Protein AF-A0A842KYE0-F1 (afdb_monomer_lite)

Structure (mmCIF, N/CA/C/O backbone):
data_AF-A0A842KYE0-F1
#
_entry.id   AF-A0A842KYE0-F1
#
loop_
_atom_site.group_PDB
_atom_site.id
_atom_site.type_symbol
_atom_site.label_atom_id
_atom_site.label_alt_id
_atom_site.label_comp_id
_atom_site.label_asym_id
_atom_site.label_entity_id
_atom_site.label_seq_id
_atom_site.pdbx_PDB_ins_code
_atom_site.Cartn_x
_atom_site.Cartn_y
_atom_site.Cartn_z
_atom_site.occupancy
_atom_site.B_iso_or_equiv
_atom_site.auth_seq_id
_atom_site.auth_comp_id
_atom_site.auth_asym_id
_atom_site.auth_atom_id
_atom_site.pdbx_PDB_model_num
ATOM 1 N N . MET A 1 1 ? -21.787 3.112 8.484 1.00 47.22 1 MET A N 1
ATOM 2 C CA . MET A 1 1 ? -20.832 2.972 7.364 1.00 47.22 1 MET A CA 1
ATOM 3 C C . MET A 1 1 ? -20.771 1.508 7.003 1.00 47.22 1 MET A C 1
ATOM 5 O O . MET A 1 1 ? -20.429 0.703 7.863 1.00 47.22 1 MET A O 1
ATOM 9 N N . ASN A 1 2 ? -21.225 1.165 5.800 1.00 48.94 2 ASN A N 1
ATOM 10 C CA . ASN A 1 2 ? -21.241 -0.215 5.330 1.00 48.94 2 ASN A CA 1
ATOM 11 C C . ASN A 1 2 ? -19.826 -0.591 4.880 1.00 48.94 2 ASN A C 1
ATOM 13 O O . ASN A 1 2 ? -19.111 0.214 4.293 1.00 48.94 2 ASN A O 1
ATOM 17 N N . SER A 1 3 ? -19.429 -1.836 5.117 1.00 55.12 3 SER A N 1
ATOM 18 C CA . SER A 1 3 ? -18.125 -2.425 4.770 1.00 55.12 3 SER A CA 1
ATOM 19 C C . SER A 1 3 ? -17.738 -2.351 3.279 1.00 55.12 3 SER A C 1
ATOM 21 O O . SER A 1 3 ? -16.641 -2.762 2.916 1.00 55.12 3 SER A O 1
ATOM 23 N N . ILE A 1 4 ? -18.609 -1.823 2.418 1.00 62.88 4 ILE A N 1
ATOM 24 C CA . ILE A 1 4 ? -18.427 -1.670 0.970 1.00 62.88 4 ILE A CA 1
ATOM 25 C C . ILE A 1 4 ? -17.641 -0.390 0.627 1.00 62.88 4 ILE A C 1
ATOM 27 O O . ILE A 1 4 ? -16.941 -0.359 -0.387 1.00 62.88 4 ILE A O 1
ATOM 31 N N . ASP A 1 5 ? -17.692 0.637 1.483 1.00 73.31 5 ASP A N 1
ATOM 32 C CA . ASP A 1 5 ? -17.193 1.979 1.148 1.00 73.31 5 ASP A CA 1
ATOM 33 C C . ASP A 1 5 ? -15.671 2.001 0.925 1.00 73.31 5 ASP A C 1
ATOM 35 O O . ASP A 1 5 ? -15.195 2.570 -0.053 1.00 73.31 5 ASP A O 1
ATOM 39 N N . TYR A 1 6 ? -14.897 1.310 1.769 1.00 78.50 6 TYR A N 1
ATOM 40 C CA . TYR A 1 6 ? -13.437 1.249 1.623 1.00 78.50 6 TYR A CA 1
ATOM 41 C C . TYR A 1 6 ? -12.987 0.278 0.523 1.00 78.50 6 TYR A C 1
ATOM 43 O O . TYR A 1 6 ? -11.887 0.399 -0.007 1.00 78.50 6 TYR A O 1
ATOM 51 N N . ILE A 1 7 ? -13.824 -0.703 0.165 1.00 83.44 7 ILE A N 1
ATOM 52 C CA . ILE A 1 7 ? -13.494 -1.669 -0.887 1.00 83.44 7 ILE A CA 1
ATOM 53 C C . ILE A 1 7 ? -13.488 -0.973 -2.236 1.00 83.44 7 ILE A C 1
ATOM 55 O O . ILE A 1 7 ? -12.614 -1.262 -3.038 1.00 83.44 7 ILE A O 1
ATOM 59 N N . ASN A 1 8 ? -14.428 -0.064 -2.490 1.00 85.94 8 ASN A N 1
ATOM 60 C CA . ASN A 1 8 ? -14.531 0.644 -3.767 1.00 85.94 8 ASN A CA 1
ATOM 61 C C . ASN A 1 8 ? -13.793 1.985 -3.783 1.00 85.94 8 ASN A C 1
ATOM 63 O O . ASN A 1 8 ? -13.755 2.641 -4.821 1.00 85.94 8 ASN A O 1
ATOM 67 N N . ASP 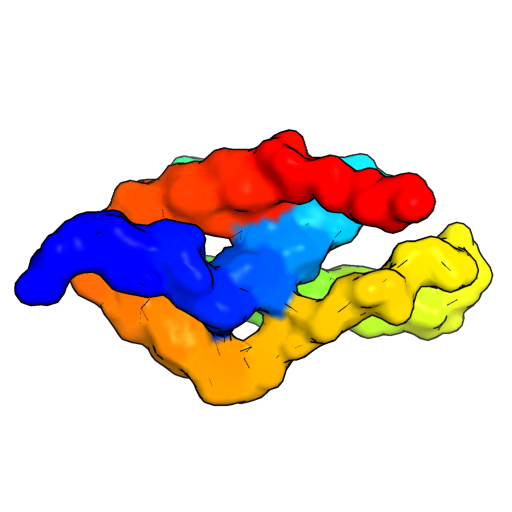A 1 9 ? -13.168 2.360 -2.670 1.00 92.25 9 ASP A N 1
ATOM 68 C CA . ASP A 1 9 ? -12.493 3.637 -2.535 1.00 92.25 9 ASP A CA 1
ATOM 69 C C . ASP A 1 9 ? -11.298 3.786 -3.490 1.00 92.25 9 ASP A C 1
ATOM 71 O O . ASP A 1 9 ? -10.542 2.839 -3.761 1.00 92.25 9 ASP A O 1
ATOM 75 N N . GLU A 1 10 ? -11.135 5.010 -3.991 1.00 92.19 10 GLU A N 1
ATOM 76 C CA . GLU A 1 10 ? -10.084 5.387 -4.929 1.00 92.19 10 GLU A CA 1
ATOM 77 C C . GLU A 1 10 ? -8.694 5.321 -4.291 1.00 92.19 10 GLU A C 1
ATOM 79 O O . GLU A 1 10 ? -7.759 4.809 -4.908 1.00 92.19 10 GLU A O 1
ATOM 84 N N . SER A 1 11 ? -8.554 5.754 -3.038 1.00 94.00 11 SER A N 1
ATOM 85 C CA . SER A 1 11 ? -7.284 5.695 -2.317 1.00 94.00 11 SER A CA 1
ATOM 86 C C . SER A 1 11 ? -6.878 4.244 -2.077 1.00 94.00 11 SER A C 1
ATOM 88 O O . SER A 1 11 ? -5.734 3.863 -2.324 1.00 94.00 11 SER A O 1
ATOM 90 N N . THR A 1 12 ? -7.833 3.383 -1.711 1.00 94.38 12 THR A N 1
ATOM 91 C CA . THR A 1 12 ? -7.603 1.932 -1.622 1.00 94.38 12 THR A CA 1
ATOM 92 C C . THR A 1 12 ? -7.204 1.335 -2.972 1.00 94.38 12 THR A C 1
ATOM 94 O O . THR A 1 12 ? -6.335 0.465 -3.014 1.00 94.38 12 THR A O 1
ATOM 97 N N . ARG A 1 13 ? -7.793 1.798 -4.083 1.00 93.12 13 ARG A N 1
ATOM 98 C CA . ARG A 1 13 ? -7.429 1.350 -5.438 1.00 93.12 13 ARG A CA 1
ATOM 99 C C . ARG A 1 13 ? -5.990 1.733 -5.781 1.00 93.12 13 ARG A C 1
ATOM 101 O O . ARG A 1 13 ? -5.221 0.875 -6.197 1.00 93.12 13 ARG A O 1
ATOM 108 N N . ARG A 1 14 ? -5.603 2.989 -5.558 1.00 94.06 14 ARG A N 1
ATOM 109 C CA . ARG A 1 14 ? -4.246 3.485 -5.842 1.00 94.06 14 ARG A CA 1
ATOM 110 C C . ARG A 1 14 ? -3.185 2.786 -5.001 1.00 94.06 14 ARG A C 1
ATOM 112 O O . ARG A 1 14 ? -2.155 2.380 -5.537 1.00 94.06 14 ARG A O 1
ATOM 119 N N . LEU A 1 15 ? -3.454 2.570 -3.710 1.00 95.00 15 LEU A N 1
ATOM 120 C CA . LEU A 1 15 ? -2.570 1.768 -2.861 1.00 95.00 15 LEU A CA 1
ATOM 121 C C . LEU A 1 15 ? -2.467 0.325 -3.365 1.00 95.00 15 LEU A C 1
ATOM 123 O O . LEU A 1 15 ? -1.366 -0.211 -3.434 1.00 95.00 15 LEU A O 1
ATOM 127 N N . ALA A 1 16 ? -3.583 -0.305 -3.735 1.00 94.69 16 ALA A N 1
ATOM 128 C CA . ALA A 1 16 ? -3.563 -1.666 -4.263 1.00 94.69 16 ALA A CA 1
ATOM 129 C C . ALA A 1 16 ? -2.762 -1.770 -5.571 1.00 94.69 16 ALA A C 1
ATOM 131 O O . ALA A 1 16 ? -2.034 -2.742 -5.741 1.00 94.69 16 ALA A O 1
ATOM 132 N N . ASN A 1 17 ? -2.829 -0.767 -6.449 1.00 92.69 17 ASN A N 1
ATOM 133 C CA . ASN A 1 17 ? -2.042 -0.729 -7.685 1.00 92.69 17 ASN A CA 1
ATOM 134 C C . ASN A 1 17 ? -0.536 -0.607 -7.400 1.00 92.69 17 ASN A C 1
ATOM 136 O O . ASN A 1 17 ? 0.258 -1.356 -7.966 1.00 92.69 17 ASN A O 1
ATOM 140 N N . LEU A 1 18 ? -0.143 0.276 -6.472 1.00 93.69 18 LEU A N 1
ATOM 141 C CA . LEU A 1 18 ? 1.244 0.366 -6.003 1.00 93.69 18 LEU A CA 1
ATOM 142 C C . LEU A 1 18 ? 1.724 -0.984 -5.456 1.00 93.69 18 LEU A C 1
ATOM 144 O O . LEU A 1 18 ? 2.792 -1.468 -5.826 1.00 93.69 18 LEU A O 1
ATOM 148 N N . LEU A 1 19 ? 0.929 -1.602 -4.581 1.00 94.62 19 LEU A N 1
ATOM 149 C CA . LEU A 1 19 ? 1.260 -2.897 -3.996 1.00 94.62 19 LEU A CA 1
ATOM 150 C C . LEU A 1 19 ? 1.318 -3.997 -5.053 1.00 94.62 19 LEU A C 1
ATOM 152 O O . LEU A 1 19 ? 2.187 -4.858 -4.958 1.00 94.62 19 LEU A O 1
ATOM 156 N N . HIS A 1 20 ? 0.443 -3.961 -6.060 1.00 92.75 20 HIS A N 1
ATOM 157 C CA . HIS A 1 20 ? 0.483 -4.911 -7.160 1.00 92.75 20 HIS A CA 1
ATOM 158 C C . HIS A 1 20 ? 1.823 -4.839 -7.883 1.00 92.75 20 HIS A C 1
ATOM 160 O O . HIS A 1 20 ? 2.522 -5.845 -7.986 1.00 92.75 20 HIS A O 1
ATOM 166 N N . PHE A 1 21 ? 2.200 -3.635 -8.315 1.00 90.81 21 PHE A N 1
ATOM 167 C CA . PHE A 1 21 ? 3.454 -3.414 -9.017 1.00 90.81 21 PHE A CA 1
ATOM 168 C C . PHE A 1 21 ? 4.649 -3.897 -8.186 1.00 90.81 21 PHE A C 1
ATOM 170 O O . PHE A 1 21 ? 5.476 -4.665 -8.663 1.00 90.81 21 PHE A O 1
ATOM 177 N N . ILE A 1 22 ? 4.720 -3.514 -6.911 1.00 92.19 22 ILE A N 1
ATOM 178 C CA . ILE A 1 22 ? 5.847 -3.887 -6.052 1.00 92.19 22 ILE A CA 1
ATOM 179 C C . ILE A 1 22 ? 5.907 -5.400 -5.799 1.00 92.19 22 ILE A C 1
ATOM 181 O O . ILE A 1 22 ? 6.97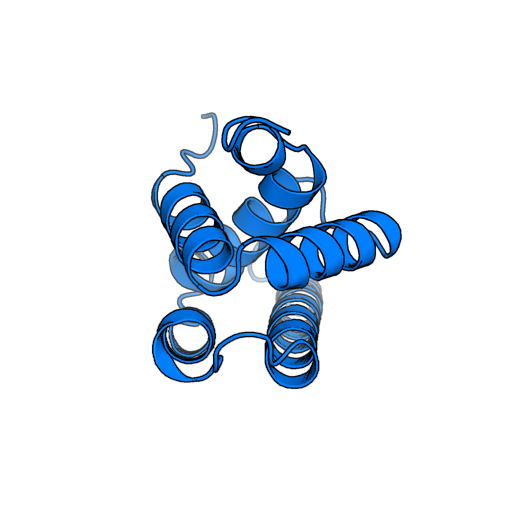3 -6.006 -5.899 1.00 92.19 22 ILE A O 1
ATOM 185 N N . ILE A 1 23 ? 4.775 -6.027 -5.478 1.00 93.00 23 ILE A N 1
ATOM 186 C CA . ILE A 1 23 ? 4.734 -7.434 -5.064 1.00 93.00 23 ILE A CA 1
ATOM 187 C C . ILE A 1 23 ? 4.839 -8.377 -6.264 1.00 93.00 23 ILE A C 1
ATOM 189 O O . ILE A 1 23 ? 5.553 -9.377 -6.178 1.00 93.00 23 ILE A O 1
ATOM 193 N N . TYR A 1 24 ? 4.122 -8.092 -7.352 1.00 89.94 24 TYR A N 1
ATOM 194 C CA . TYR A 1 24 ? 3.950 -9.019 -8.472 1.00 89.94 24 TYR A CA 1
ATOM 195 C C . TYR A 1 24 ? 4.830 -8.663 -9.668 1.00 89.94 24 TYR A C 1
ATOM 197 O O . TYR A 1 24 ? 5.538 -9.543 -10.158 1.00 89.94 24 TYR A O 1
ATOM 205 N N . ASP A 1 25 ? 4.857 -7.397 -10.090 1.00 87.94 25 ASP A N 1
ATOM 206 C CA . ASP A 1 25 ? 5.643 -6.993 -11.264 1.00 87.94 25 ASP A CA 1
ATOM 207 C C . ASP A 1 25 ? 7.140 -6.933 -10.930 1.00 87.94 25 ASP A C 1
ATOM 209 O O . ASP A 1 25 ? 7.967 -7.567 -11.586 1.00 87.94 25 ASP A O 1
ATOM 213 N N . ALA A 1 26 ? 7.491 -6.231 -9.851 1.00 87.94 26 ALA A N 1
ATOM 214 C CA . ALA A 1 26 ? 8.859 -6.101 -9.357 1.00 87.94 26 ALA A CA 1
ATOM 215 C C . ALA A 1 26 ? 9.307 -7.282 -8.476 1.00 87.94 26 ALA A C 1
ATOM 217 O O . ALA A 1 26 ? 10.471 -7.354 -8.083 1.00 87.94 26 ALA A O 1
ATOM 218 N N . LYS A 1 27 ? 8.395 -8.217 -8.167 1.00 89.75 27 LYS A N 1
ATOM 219 C CA . LYS A 1 27 ? 8.649 -9.439 -7.380 1.00 89.75 27 LYS A CA 1
ATOM 220 C C . LYS A 1 27 ? 9.237 -9.186 -5.982 1.00 89.75 27 LYS A C 1
ATOM 222 O O . LYS A 1 27 ? 9.904 -10.057 -5.419 1.00 89.75 27 LYS A O 1
ATOM 227 N N . ILE A 1 28 ? 8.957 -8.032 -5.372 1.00 90.94 28 ILE A N 1
ATOM 228 C CA . ILE A 1 28 ? 9.378 -7.694 -4.003 1.00 90.94 28 ILE A CA 1
ATOM 229 C C . ILE A 1 28 ? 8.361 -8.279 -3.009 1.00 90.94 28 ILE A C 1
ATOM 231 O O . ILE A 1 28 ? 7.585 -7.586 -2.343 1.00 90.94 28 ILE A O 1
ATOM 235 N N . THR A 1 29 ? 8.355 -9.608 -2.898 1.00 91.62 29 THR A N 1
ATOM 236 C CA . THR A 1 29 ? 7.383 -10.369 -2.090 1.00 91.62 29 THR A CA 1
ATOM 237 C C . THR A 1 29 ? 7.484 -10.095 -0.586 1.00 91.62 29 THR A C 1
ATOM 239 O O . THR A 1 29 ? 6.536 -10.347 0.160 1.00 91.62 29 THR A O 1
ATOM 242 N N . GLN A 1 30 ? 8.590 -9.514 -0.113 1.00 93.50 30 GLN A N 1
ATOM 243 C CA . GLN A 1 30 ? 8.751 -9.129 1.290 1.00 93.50 30 GLN A CA 1
ATOM 244 C C . GLN A 1 30 ? 7.654 -8.157 1.756 1.00 93.50 30 GLN A C 1
ATOM 246 O O . GLN A 1 30 ? 7.191 -8.265 2.892 1.00 93.50 30 GLN A O 1
ATOM 251 N N . ILE A 1 31 ? 7.178 -7.261 0.883 1.00 93.19 31 ILE A N 1
ATOM 252 C CA . ILE A 1 31 ? 6.097 -6.314 1.200 1.00 93.19 31 ILE A CA 1
ATOM 253 C C . ILE A 1 31 ? 4.787 -7.051 1.491 1.00 93.19 31 ILE A C 1
ATOM 255 O O . ILE A 1 31 ? 4.099 -6.728 2.461 1.00 93.19 31 ILE A O 1
ATOM 259 N N . PHE A 1 32 ? 4.489 -8.110 0.732 1.00 93.50 32 PHE A N 1
ATOM 260 C CA . PHE A 1 32 ? 3.340 -8.976 0.993 1.00 93.50 32 PHE A CA 1
ATOM 261 C C . PHE A 1 32 ? 3.419 -9.606 2.388 1.00 93.50 32 PHE A C 1
AT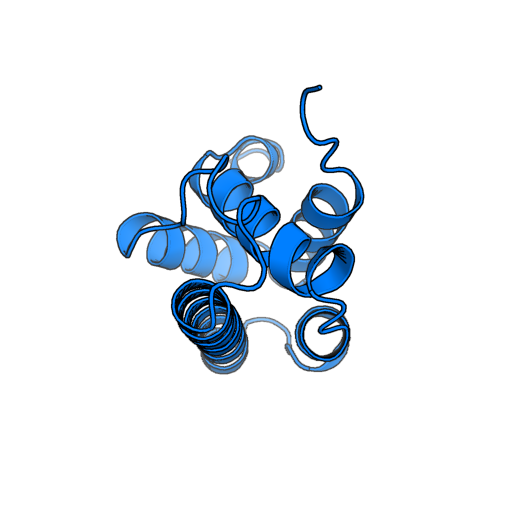OM 263 O O . PHE A 1 32 ? 2.461 -9.539 3.161 1.00 93.50 32 PHE A O 1
ATOM 270 N N . HIS A 1 33 ? 4.567 -10.195 2.739 1.00 91.44 33 HIS A N 1
ATOM 271 C CA . HIS A 1 33 ? 4.750 -10.843 4.039 1.00 91.44 33 HIS A CA 1
ATOM 272 C C . HIS A 1 33 ? 4.666 -9.848 5.198 1.00 91.44 33 HIS A C 1
ATOM 274 O O . HIS A 1 33 ? 4.007 -10.135 6.201 1.00 91.44 33 HIS A O 1
ATOM 280 N N . ARG A 1 34 ? 5.271 -8.662 5.051 1.00 92.19 34 ARG A N 1
ATOM 281 C CA . ARG A 1 34 ? 5.207 -7.601 6.064 1.00 92.19 34 ARG A CA 1
ATOM 282 C C . ARG A 1 34 ? 3.777 -7.120 6.290 1.00 92.19 34 ARG A C 1
ATOM 284 O O . ARG A 1 34 ? 3.369 -7.021 7.441 1.00 92.19 34 ARG A O 1
ATOM 291 N N . LEU A 1 35 ? 2.992 -6.910 5.233 1.00 91.50 35 LEU A N 1
ATOM 292 C CA . LEU A 1 35 ? 1.578 -6.542 5.371 1.00 91.50 35 LEU A CA 1
ATOM 293 C C . LEU A 1 35 ? 0.752 -7.663 6.011 1.00 91.50 35 LEU A C 1
ATOM 295 O O . LEU A 1 35 ? -0.016 -7.417 6.936 1.00 91.50 35 LEU A O 1
ATOM 299 N N . ARG A 1 36 ? 0.916 -8.906 5.544 1.00 89.81 36 ARG A N 1
ATOM 300 C CA . ARG A 1 36 ? 0.092 -10.041 5.984 1.00 89.81 36 ARG A CA 1
ATOM 301 C C . ARG A 1 36 ? 0.372 -10.476 7.422 1.00 89.81 36 ARG A C 1
ATOM 303 O O . ARG A 1 36 ? -0.558 -10.870 8.124 1.00 89.81 36 ARG A O 1
ATOM 310 N N . LEU A 1 37 ? 1.640 -10.478 7.829 1.00 87.81 37 LEU A N 1
ATOM 311 C CA . LEU A 1 37 ? 2.087 -11.058 9.100 1.00 87.81 37 LEU A CA 1
ATOM 312 C C . LEU A 1 37 ? 2.647 -10.012 10.064 1.00 87.81 37 LEU A C 1
ATOM 314 O O . LEU A 1 37 ? 2.456 -10.144 11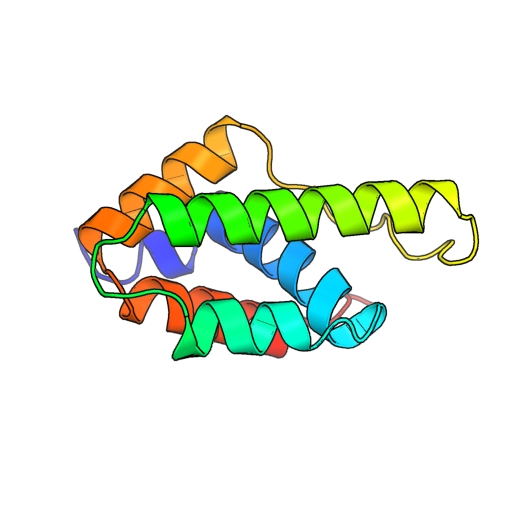.271 1.00 87.81 37 LEU A O 1
ATOM 318 N N . GLY A 1 38 ? 3.327 -8.993 9.536 1.00 78.06 38 GLY A N 1
ATOM 319 C CA . GLY A 1 38 ? 4.052 -7.995 10.325 1.00 78.06 38 GLY A CA 1
ATOM 320 C C . GLY A 1 38 ? 3.167 -6.907 10.926 1.00 78.06 38 GLY A C 1
ATOM 321 O O . GLY A 1 38 ? 3.514 -6.361 11.967 1.00 78.06 38 GLY A O 1
ATOM 322 N N . VAL A 1 39 ? 2.006 -6.622 10.330 1.00 83.94 39 VAL A N 1
ATOM 323 C CA . VAL A 1 39 ? 1.094 -5.606 10.865 1.00 83.94 39 VAL A CA 1
ATOM 324 C C . VAL A 1 39 ? 0.178 -6.221 11.929 1.00 83.94 39 VAL A C 1
ATOM 326 O O . VAL A 1 39 ? -0.665 -7.095 11.664 1.00 83.94 39 VAL A O 1
ATOM 329 N N . LYS A 1 40 ? 0.366 -5.777 13.174 1.00 83.06 40 LYS A N 1
ATOM 330 C CA . LYS A 1 40 ? -0.548 -6.066 14.286 1.00 83.06 40 LYS A CA 1
ATOM 331 C C . LYS A 1 40 ? -1.833 -5.253 14.132 1.00 83.06 40 LYS A C 1
ATOM 333 O O . LYS A 1 40 ? -1.886 -4.279 13.388 1.00 83.06 40 LYS A O 1
ATOM 338 N N . GLU A 1 41 ? -2.896 -5.683 14.800 1.00 78.38 41 GLU A N 1
ATOM 339 C CA . GLU A 1 41 ? -4.157 -4.940 14.805 1.00 78.38 41 GLU A CA 1
ATOM 340 C C . GLU A 1 41 ? -3.932 -3.519 15.347 1.00 78.38 41 GLU A C 1
ATOM 342 O O . GLU A 1 41 ? -3.255 -3.347 16.357 1.00 78.38 41 GLU A O 1
ATOM 347 N N . ASN A 1 42 ? -4.445 -2.511 14.636 1.00 76.00 42 ASN A N 1
ATOM 348 C CA . ASN A 1 42 ? -4.308 -1.082 14.950 1.00 76.00 42 ASN A CA 1
ATOM 349 C C . ASN A 1 42 ? -2.872 -0.519 14.992 1.00 76.00 42 ASN A C 1
ATOM 351 O O . ASN A 1 42 ? -2.679 0.629 15.390 1.00 76.00 42 ASN A O 1
ATOM 355 N N . ASP A 1 43 ? -1.864 -1.263 14.530 1.00 90.06 43 ASP A N 1
ATOM 356 C CA . ASP A 1 43 ? -0.492 -0.759 14.410 1.00 90.06 43 ASP A CA 1
ATOM 357 C C . ASP A 1 43 ? -0.312 0.080 13.134 1.00 90.06 43 ASP A C 1
ATOM 359 O O . ASP A 1 43 ? 0.205 -0.369 12.103 1.00 90.06 43 ASP A O 1
ATOM 363 N N . ILE A 1 44 ? -0.807 1.318 13.200 1.00 91.88 44 ILE A N 1
ATOM 364 C CA . ILE A 1 44 ? -0.734 2.283 12.099 1.00 91.88 44 ILE A CA 1
ATOM 365 C C . ILE A 1 44 ? 0.712 2.640 11.742 1.00 91.88 44 ILE A C 1
ATOM 367 O O . ILE A 1 44 ? 0.989 2.938 10.580 1.00 91.88 44 ILE A O 1
ATOM 371 N N . GLY A 1 45 ? 1.633 2.586 12.710 1.00 92.88 45 GLY A N 1
ATOM 372 C CA . GLY A 1 45 ? 3.052 2.864 12.502 1.00 92.88 45 GLY A CA 1
ATOM 373 C C . GLY A 1 45 ? 3.662 1.854 11.540 1.00 92.88 45 GLY A C 1
ATOM 374 O O . GLY A 1 45 ? 4.138 2.239 10.472 1.00 92.88 45 GLY A O 1
ATOM 375 N N . SER A 1 46 ? 3.532 0.562 11.858 1.00 92.50 46 SER A N 1
ATOM 376 C CA . SER A 1 46 ? 4.006 -0.521 10.989 1.00 92.50 46 SER A CA 1
ATOM 377 C C . SER A 1 46 ? 3.327 -0.503 9.620 1.00 92.50 46 SER A C 1
ATOM 379 O O . SER A 1 46 ? 3.989 -0.691 8.600 1.00 92.50 46 SER A O 1
ATOM 381 N N . PHE A 1 47 ? 2.012 -0.249 9.567 1.00 94.56 47 PHE A N 1
ATOM 382 C CA . PHE A 1 47 ? 1.298 -0.117 8.294 1.00 94.56 47 PHE A CA 1
ATOM 383 C C . PHE A 1 47 ? 1.893 1.006 7.430 1.00 94.56 47 PHE A C 1
ATOM 385 O O . PHE A 1 47 ? 2.246 0.779 6.273 1.00 94.56 47 PHE A O 1
ATOM 392 N N . SER A 1 48 ? 2.060 2.198 8.005 1.00 94.25 48 SER A N 1
ATOM 393 C CA . SER A 1 48 ? 2.571 3.381 7.302 1.00 94.25 48 SER A CA 1
ATOM 394 C C . SER A 1 48 ? 4.010 3.201 6.837 1.00 94.25 48 SER A C 1
ATOM 396 O O . SER A 1 48 ? 4.345 3.582 5.718 1.00 94.25 48 SER A O 1
ATOM 398 N N . GLU A 1 49 ? 4.849 2.579 7.664 1.00 95.38 49 GLU A N 1
ATOM 399 C CA . GLU A 1 49 ? 6.236 2.278 7.318 1.00 95.38 49 GLU A CA 1
ATOM 400 C C . GLU A 1 49 ? 6.313 1.360 6.091 1.00 95.38 49 GLU A C 1
ATOM 402 O O . GLU A 1 49 ? 7.081 1.615 5.166 1.00 95.38 49 GLU A O 1
ATOM 407 N N . ILE A 1 50 ? 5.476 0.319 6.030 1.00 95.19 50 ILE A N 1
ATOM 408 C CA . ILE A 1 50 ? 5.470 -0.604 4.891 1.00 95.19 50 ILE A CA 1
ATOM 409 C C . ILE A 1 50 ? 5.019 0.100 3.606 1.00 95.19 50 ILE A C 1
ATOM 411 O O . ILE A 1 50 ? 5.622 -0.120 2.554 1.00 95.19 50 ILE A O 1
ATOM 415 N N . ILE A 1 51 ? 4.005 0.970 3.679 1.00 95.62 51 ILE A N 1
ATOM 416 C CA . ILE A 1 51 ? 3.576 1.774 2.525 1.00 95.62 51 ILE A CA 1
ATOM 417 C C . ILE A 1 51 ? 4.689 2.733 2.078 1.00 95.62 51 ILE A C 1
ATOM 419 O O . ILE A 1 51 ? 4.956 2.841 0.881 1.00 95.62 51 ILE A O 1
ATOM 423 N N . ALA A 1 52 ? 5.388 3.377 3.017 1.00 95.38 52 ALA A N 1
ATOM 424 C CA . ALA A 1 52 ? 6.517 4.252 2.707 1.00 95.38 52 ALA A CA 1
ATOM 425 C C . ALA A 1 52 ? 7.666 3.494 2.023 1.00 95.38 52 ALA A C 1
ATOM 427 O O . ALA A 1 52 ? 8.264 3.998 1.072 1.00 95.38 52 ALA A O 1
ATOM 428 N N . ILE A 1 53 ? 7.949 2.264 2.457 1.00 95.44 53 ILE A N 1
ATOM 429 C CA . ILE A 1 53 ? 8.964 1.410 1.832 1.00 95.44 53 ILE A CA 1
ATOM 430 C C . ILE A 1 53 ? 8.538 1.003 0.421 1.00 95.44 53 ILE A C 1
ATOM 432 O O . ILE A 1 53 ? 9.343 1.120 -0.496 1.00 95.44 53 ILE A O 1
ATOM 436 N N . ALA A 1 54 ? 7.275 0.618 0.217 1.00 94.75 54 ALA A N 1
ATOM 437 C CA . ALA A 1 54 ? 6.757 0.304 -1.115 1.00 94.75 54 ALA A CA 1
ATOM 438 C C . ALA A 1 54 ? 6.870 1.502 -2.077 1.00 94.75 54 ALA A C 1
ATOM 440 O O . ALA A 1 54 ? 7.272 1.334 -3.226 1.00 94.75 54 ALA A O 1
ATOM 441 N N . LEU A 1 55 ? 6.575 2.721 -1.606 1.00 94.00 55 LEU A N 1
ATOM 442 C CA . LEU A 1 55 ? 6.771 3.950 -2.384 1.00 94.00 55 LEU A CA 1
ATOM 443 C C . LEU A 1 55 ? 8.246 4.200 -2.704 1.00 94.00 55 LEU A C 1
ATOM 445 O O . LEU A 1 55 ? 8.581 4.522 -3.842 1.00 94.00 55 LEU A O 1
ATOM 449 N N . LYS A 1 56 ? 9.135 4.037 -1.721 1.00 93.88 56 LYS A N 1
ATOM 450 C CA . LYS A 1 56 ? 10.578 4.198 -1.920 1.00 93.88 56 LYS A CA 1
ATOM 451 C C . LYS A 1 56 ? 11.114 3.210 -2.957 1.00 93.88 56 LYS A C 1
ATOM 453 O O . LYS A 1 56 ? 11.868 3.613 -3.839 1.00 93.88 56 LYS A O 1
ATOM 458 N N . ASP A 1 57 ? 10.712 1.943 -2.872 1.00 91.69 57 ASP A N 1
ATOM 459 C CA . ASP A 1 57 ? 11.091 0.927 -3.853 1.00 91.69 57 ASP A CA 1
ATOM 460 C C . ASP A 1 57 ? 10.531 1.243 -5.240 1.00 91.69 57 ASP A C 1
ATOM 462 O O . ASP A 1 57 ? 11.253 1.098 -6.222 1.00 91.69 57 ASP A O 1
ATOM 466 N N . TYR A 1 58 ? 9.299 1.752 -5.334 1.00 91.00 58 TYR A N 1
ATOM 467 C CA . TYR A 1 58 ? 8.740 2.207 -6.607 1.00 91.00 58 TYR A CA 1
ATOM 468 C C . TYR A 1 58 ? 9.603 3.307 -7.237 1.00 91.00 58 TYR A C 1
ATOM 470 O O . TYR A 1 58 ? 9.974 3.197 -8.404 1.00 91.00 58 TYR A O 1
ATOM 478 N N . TYR A 1 59 ? 9.947 4.354 -6.479 1.00 89.38 59 TYR A N 1
ATOM 479 C CA . TYR A 1 59 ? 10.754 5.458 -7.003 1.00 89.38 59 TYR A CA 1
ATOM 480 C C . TYR A 1 59 ? 12.149 4.998 -7.423 1.00 89.38 59 TYR A C 1
ATOM 482 O O . TYR A 1 59 ? 12.586 5.343 -8.517 1.00 89.38 59 TYR A O 1
ATOM 490 N N . ARG A 1 60 ? 12.793 4.141 -6.624 1.00 89.12 60 ARG A N 1
ATOM 491 C CA . ARG A 1 60 ? 14.085 3.538 -6.973 1.00 89.12 60 ARG A CA 1
ATOM 492 C C . ARG A 1 60 ? 14.013 2.756 -8.289 1.00 89.12 60 ARG A C 1
ATOM 494 O O . ARG A 1 60 ? 14.816 2.974 -9.185 1.00 89.12 60 ARG A O 1
ATOM 501 N N . LEU A 1 61 ? 13.011 1.890 -8.440 1.00 87.44 61 LEU A N 1
ATOM 502 C CA . LEU A 1 61 ? 12.817 1.091 -9.657 1.00 87.44 61 LEU A CA 1
ATOM 503 C C . LEU A 1 61 ? 12.469 1.943 -10.885 1.00 87.44 61 LEU A C 1
ATOM 505 O O . LEU A 1 61 ? 12.830 1.588 -12.007 1.00 87.44 61 LEU A O 1
ATOM 509 N N . LYS A 1 62 ? 11.755 3.054 -10.678 1.00 82.44 62 LYS A N 1
ATOM 510 C CA . LYS A 1 62 ? 11.434 4.023 -11.728 1.00 82.44 62 LYS A CA 1
ATOM 511 C C . LYS A 1 62 ? 12.690 4.746 -12.223 1.00 82.44 62 LYS A C 1
ATOM 513 O O . LYS A 1 62 ? 12.815 4.972 -13.424 1.00 82.44 62 LYS A O 1
ATOM 518 N N . GLU A 1 63 ? 13.598 5.103 -11.319 1.00 78.50 63 GLU A N 1
ATOM 519 C CA . GLU A 1 63 ? 14.880 5.743 -11.643 1.00 78.50 63 GLU A CA 1
ATOM 520 C C . GLU A 1 63 ? 15.847 4.782 -12.349 1.00 78.50 63 GLU A C 1
ATOM 522 O O . GLU A 1 63 ? 16.519 5.188 -13.294 1.00 78.50 63 GLU A O 1
ATOM 527 N N . ASP A 1 64 ? 15.839 3.496 -11.980 1.00 74.44 64 ASP A N 1
ATOM 528 C CA . ASP A 1 64 ? 16.699 2.452 -12.562 1.00 74.44 64 ASP A CA 1
ATOM 529 C C . ASP A 1 64 ? 16.344 2.074 -14.026 1.00 74.44 64 ASP A C 1
ATOM 531 O O . ASP A 1 64 ? 16.981 1.206 -14.621 1.00 74.44 64 ASP A O 1
ATOM 535 N N . ALA A 1 65 ? 15.346 2.724 -14.642 1.00 56.97 65 ALA A N 1
ATOM 536 C CA . ALA A 1 65 ? 15.013 2.680 -16.077 1.00 56.97 65 ALA A CA 1
ATOM 537 C C . ALA A 1 65 ? 14.746 1.294 -16.717 1.00 56.97 65 ALA A C 1
ATOM 539 O O . ALA A 1 65 ? 14.534 1.210 -17.928 1.00 56.97 65 ALA A O 1
ATOM 540 N N . ASN A 1 66 ? 14.659 0.213 -15.934 1.00 55.41 66 ASN A N 1
ATOM 541 C CA . ASN A 1 66 ? 14.372 -1.140 -16.434 1.00 55.41 66 ASN A CA 1
ATOM 542 C C . ASN A 1 66 ? 12.877 -1.492 -16.497 1.00 55.41 66 ASN A C 1
ATOM 544 O O . ASN A 1 66 ? 12.515 -2.592 -16.908 1.00 55.41 66 ASN A O 1
ATOM 548 N N . LEU A 1 67 ? 11.988 -0.570 -16.124 1.00 57.97 67 LEU A N 1
ATOM 549 C CA . LEU A 1 67 ? 10.541 -0.777 -16.175 1.00 57.97 67 LEU A CA 1
ATOM 550 C C . LEU A 1 67 ? 9.880 0.381 -16.926 1.00 57.97 67 LEU A C 1
ATOM 552 O O . LEU A 1 67 ? 9.232 1.240 -16.333 1.00 57.97 67 LEU A O 1
ATOM 556 N N . LYS A 1 68 ? 9.999 0.375 -18.264 1.00 54.34 68 LYS A N 1
ATOM 557 C CA . LYS A 1 68 ? 9.197 1.238 -19.161 1.00 54.34 68 LYS A CA 1
ATOM 558 C C . LYS A 1 68 ? 7.683 1.116 -18.906 1.00 54.34 68 LYS A C 1
ATOM 560 O O . LYS A 1 68 ? 6.929 2.009 -19.270 1.00 54.34 68 LYS A O 1
ATOM 565 N N . GLU A 1 69 ? 7.254 0.041 -18.249 1.00 53.75 69 GLU A N 1
ATOM 566 C CA . GLU A 1 69 ? 5.862 -0.259 -17.908 1.00 53.75 69 GLU A CA 1
ATOM 567 C C . GLU A 1 69 ? 5.434 0.189 -16.500 1.00 53.75 69 GLU A C 1
ATOM 569 O O . GLU A 1 69 ? 4.269 0.025 -16.149 1.00 53.75 69 GLU A O 1
ATOM 574 N N . ALA A 1 70 ? 6.322 0.773 -15.683 1.00 54.38 70 ALA A N 1
ATOM 575 C CA . ALA A 1 70 ? 5.999 1.150 -14.299 1.00 54.38 70 ALA A CA 1
ATOM 576 C C . ALA A 1 70 ? 4.901 2.225 -14.158 1.00 54.38 70 ALA A C 1
ATOM 578 O O . ALA A 1 70 ? 4.491 2.530 -13.044 1.00 54.38 70 ALA A O 1
ATOM 579 N N . ALA A 1 71 ? 4.418 2.823 -15.250 1.00 54.28 71 ALA A N 1
ATOM 580 C CA . ALA A 1 71 ? 3.763 4.128 -15.205 1.00 54.28 71 ALA A CA 1
ATOM 581 C C . ALA A 1 71 ? 2.370 4.206 -15.853 1.00 54.28 71 ALA A C 1
ATOM 583 O O . ALA A 1 71 ? 1.968 5.293 -16.259 1.00 54.28 71 ALA A O 1
ATOM 584 N N . SER A 1 72 ? 1.606 3.112 -15.955 1.00 69.00 72 SER A N 1
ATOM 585 C CA . SER A 1 72 ? 0.210 3.219 -16.427 1.00 69.00 72 SER A CA 1
ATOM 586 C C . SER A 1 72 ? -0.812 3.496 -15.318 1.00 69.00 72 SER A C 1
ATOM 588 O O . SER A 1 72 ? -1.973 3.769 -15.619 1.00 69.00 72 SER A O 1
ATOM 590 N N . PHE A 1 73 ? -0.413 3.470 -14.039 1.00 79.75 73 PHE A N 1
ATOM 591 C CA . PHE A 1 73 ? -1.326 3.681 -12.913 1.00 79.75 73 PHE A CA 1
ATOM 592 C C . PHE A 1 73 ? -0.991 4.934 -12.096 1.00 79.75 73 PHE A C 1
ATOM 594 O O . PHE A 1 73 ? 0.165 5.328 -11.945 1.00 79.75 73 PHE A O 1
ATOM 601 N N . SER A 1 74 ? -2.025 5.561 -11.531 1.00 87.12 74 SER A N 1
ATOM 602 C CA . SER A 1 74 ? -1.867 6.684 -10.606 1.00 87.12 74 SER A CA 1
ATOM 603 C C . SER A 1 74 ? -1.342 6.200 -9.254 1.00 87.12 74 SER A C 1
ATOM 605 O O . SER A 1 74 ? -1.955 5.341 -8.616 1.00 87.12 74 SER A O 1
ATOM 607 N N . LEU A 1 75 ? -0.226 6.777 -8.808 1.00 91.06 75 LEU A N 1
ATOM 608 C CA . LEU A 1 75 ? 0.320 6.544 -7.471 1.00 91.06 75 LEU A CA 1
ATOM 609 C C . LEU A 1 75 ? -0.562 7.180 -6.392 1.00 91.06 75 LEU A C 1
ATOM 611 O O . LEU A 1 75 ? -1.194 8.208 -6.651 1.00 91.06 75 LEU A O 1
ATOM 615 N N . PRO A 1 76 ? -0.578 6.611 -5.175 1.00 93.81 76 PRO A N 1
ATOM 616 C CA . PRO A 1 76 ? -1.237 7.249 -4.051 1.00 93.81 76 PRO A CA 1
ATOM 617 C C . PRO A 1 76 ? -0.492 8.523 -3.636 1.00 93.81 76 PRO A C 1
ATOM 619 O O . PRO A 1 76 ? 0.737 8.532 -3.540 1.00 93.81 76 PRO A O 1
ATOM 622 N N . ASN A 1 77 ? -1.244 9.590 -3.378 1.00 94.44 77 ASN A N 1
ATOM 623 C CA . ASN A 1 77 ? -0.726 10.828 -2.800 1.00 94.44 77 ASN A CA 1
ATOM 624 C C . ASN A 1 77 ? -0.838 10.818 -1.257 1.00 94.44 77 ASN A C 1
ATOM 626 O O . ASN A 1 77 ? -1.242 9.827 -0.648 1.00 94.44 77 ASN A O 1
ATOM 630 N N . GLU A 1 78 ? -0.474 11.923 -0.602 1.00 95.00 78 GLU A N 1
ATOM 631 C CA . GLU A 1 78 ? -0.537 12.028 0.863 1.00 95.00 78 GLU A CA 1
ATOM 632 C C . GLU A 1 78 ? -1.963 11.854 1.417 1.00 95.00 78 GLU A C 1
ATOM 634 O O . GLU A 1 78 ? -2.156 11.206 2.447 1.00 95.00 78 GLU A O 1
ATOM 639 N N . GLU A 1 79 ? -2.975 12.389 0.729 1.00 95.94 79 GLU A N 1
ATOM 640 C CA . GLU A 1 79 ? -4.379 12.239 1.124 1.00 95.94 79 GLU A CA 1
ATOM 641 C C . GLU A 1 79 ? -4.838 10.784 1.008 1.00 95.94 79 GLU A C 1
ATOM 643 O O . GLU A 1 79 ? -5.510 10.277 1.908 1.00 95.94 79 GLU A O 1
ATOM 648 N N . ASP A 1 80 ? -4.413 10.088 -0.048 1.00 95.81 80 ASP A N 1
ATOM 649 C CA . ASP A 1 80 ? -4.701 8.672 -0.250 1.00 95.81 80 ASP A CA 1
ATOM 650 C C . ASP A 1 80 ? -4.122 7.821 0.889 1.00 95.81 80 ASP A C 1
ATOM 652 O O . ASP A 1 80 ? -4.785 6.918 1.409 1.00 95.81 80 ASP A O 1
ATOM 656 N N . ILE A 1 81 ? -2.897 8.137 1.321 1.00 95.44 81 ILE A N 1
ATOM 657 C CA . ILE A 1 81 ? -2.234 7.457 2.438 1.00 95.44 81 ILE A CA 1
ATOM 658 C C . ILE A 1 81 ? -2.973 7.733 3.751 1.00 95.44 81 ILE A C 1
ATOM 660 O O . ILE A 1 81 ? -3.277 6.787 4.479 1.00 95.44 81 ILE A O 1
ATOM 664 N N . LYS A 1 82 ? -3.325 8.994 4.038 1.00 95.81 82 LYS A N 1
ATOM 665 C CA . LYS A 1 82 ? -4.105 9.363 5.237 1.00 95.81 82 LYS A CA 1
ATOM 666 C C . LYS A 1 82 ? -5.456 8.654 5.272 1.00 95.81 82 LYS A C 1
ATOM 668 O O . LYS A 1 82 ? -5.879 8.145 6.310 1.00 95.81 82 LYS A O 1
ATOM 673 N N . LYS A 1 83 ? -6.134 8.564 4.130 1.00 95.19 83 LYS A N 1
ATOM 674 C CA . LYS A 1 83 ? -7.417 7.867 4.028 1.00 95.19 83 LYS A CA 1
ATOM 675 C C . LYS A 1 83 ? -7.264 6.365 4.261 1.00 95.19 83 LYS A C 1
ATOM 677 O O . LYS A 1 83 ? -8.028 5.782 5.028 1.00 95.19 83 LYS A O 1
ATOM 682 N N . ALA A 1 84 ? -6.237 5.748 3.680 1.00 93.62 84 ALA A N 1
ATOM 683 C CA . ALA A 1 84 ? -5.924 4.342 3.906 1.00 93.62 84 ALA A CA 1
ATOM 684 C C . ALA A 1 84 ? -5.552 4.040 5.365 1.00 93.62 84 ALA A C 1
ATOM 686 O O . ALA A 1 84 ? -5.951 3.006 5.894 1.00 93.62 84 ALA A O 1
ATOM 687 N N . GLN A 1 85 ? -4.828 4.942 6.027 1.00 94.25 85 GLN A N 1
ATOM 688 C CA . GLN A 1 85 ? -4.545 4.870 7.459 1.00 94.25 85 GLN A CA 1
ATOM 689 C C . GLN A 1 85 ? -5.834 4.898 8.290 1.00 94.25 85 GLN A C 1
ATOM 691 O O . GLN A 1 85 ? -5.998 4.066 9.180 1.00 94.25 85 GLN A O 1
ATOM 696 N N . ASN A 1 86 ? -6.781 5.782 7.963 1.00 93.62 86 ASN A N 1
ATOM 697 C CA . ASN A 1 86 ? -8.081 5.834 8.636 1.00 93.62 86 ASN A CA 1
ATOM 698 C C . ASN A 1 86 ? -8.888 4.544 8.429 1.00 93.62 86 ASN A C 1
ATOM 700 O O . ASN A 1 86 ? -9.446 4.007 9.385 1.00 93.62 86 ASN A O 1
ATOM 704 N N . PHE A 1 87 ? -8.904 3.991 7.212 1.00 93.12 87 PHE A N 1
ATOM 705 C CA . PHE A 1 87 ? -9.530 2.690 6.965 1.00 93.12 87 PHE A CA 1
ATOM 706 C C . PHE A 1 87 ? -8.840 1.560 7.726 1.00 93.12 87 PHE A C 1
ATOM 708 O O . PHE A 1 87 ? -9.513 0.681 8.262 1.00 93.12 87 PHE A O 1
ATOM 715 N N . PHE A 1 88 ? -7.513 1.582 7.820 1.00 92.94 88 PHE A N 1
ATOM 716 C CA . PHE A 1 88 ? -6.785 0.610 8.619 1.00 92.94 88 PHE A CA 1
ATOM 717 C C . PHE A 1 88 ? -7.122 0.726 10.112 1.00 92.94 88 PHE A C 1
ATOM 719 O O . PHE A 1 88 ? -7.372 -0.293 10.744 1.00 92.94 88 PHE A O 1
ATOM 726 N N . LEU A 1 89 ? -7.203 1.936 10.671 1.00 92.19 89 LEU A N 1
ATOM 727 C CA . LEU A 1 89 ? -7.624 2.142 12.062 1.00 92.19 89 LEU A CA 1
ATOM 728 C C . LEU A 1 89 ? -9.056 1.655 12.316 1.00 92.19 89 LEU A C 1
ATOM 730 O O . LEU A 1 89 ? -9.353 1.141 13.389 1.00 92.19 89 LEU A O 1
ATOM 734 N N . GLN A 1 90 ? -9.943 1.809 11.333 1.00 90.88 90 GLN A N 1
ATOM 735 C CA . GLN A 1 90 ? -11.349 1.442 11.472 1.00 90.88 90 GLN A CA 1
ATOM 736 C C . GLN A 1 90 ? -11.613 -0.059 11.270 1.00 90.88 90 GLN A C 1
ATOM 738 O O . GLN A 1 90 ? -12.485 -0.624 11.927 1.00 90.88 90 GLN A O 1
ATOM 743 N N . TYR A 1 91 ? -10.900 -0.708 10.346 1.00 90.06 91 TYR A N 1
ATOM 744 C CA . TYR A 1 91 ? -11.195 -2.080 9.904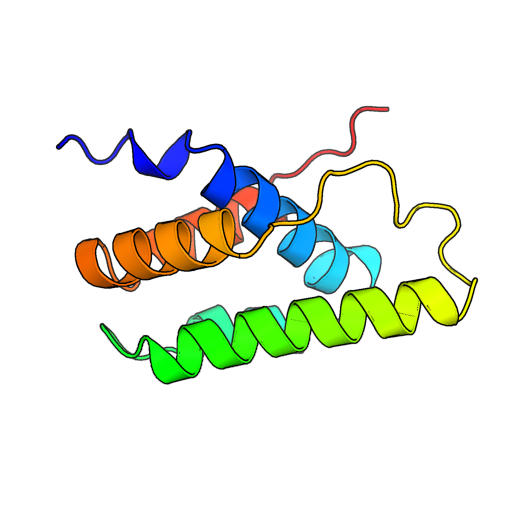 1.00 90.06 91 TYR A CA 1
ATOM 745 C C . TYR A 1 91 ? -10.037 -3.066 10.130 1.00 90.06 91 TYR A C 1
ATOM 747 O O . TYR A 1 91 ? -10.162 -4.259 9.827 1.00 90.06 91 TYR A O 1
ATOM 755 N N . GLY A 1 92 ? -8.899 -2.585 10.631 1.00 90.44 92 GLY A N 1
ATOM 756 C CA . GLY A 1 92 ? -7.732 -3.374 11.002 1.00 90.44 92 GLY A CA 1
ATOM 757 C C . GLY A 1 92 ? -7.271 -4.322 9.897 1.00 90.44 92 GLY A C 1
ATOM 758 O O . GLY A 1 92 ? -7.100 -3.964 8.728 1.00 90.44 92 GLY A O 1
ATOM 759 N N . ARG A 1 93 ? -7.099 -5.594 10.262 1.00 90.62 93 ARG A N 1
ATOM 760 C CA . ARG A 1 93 ? -6.624 -6.638 9.340 1.00 90.62 93 ARG A CA 1
ATOM 761 C C . ARG A 1 93 ? -7.568 -6.916 8.175 1.00 90.62 93 ARG A C 1
ATOM 763 O O . ARG A 1 93 ? -7.107 -7.419 7.151 1.00 90.62 93 ARG A O 1
ATOM 770 N N . ASN A 1 94 ? -8.859 -6.604 8.288 1.00 90.69 94 ASN A N 1
ATOM 771 C CA . ASN A 1 94 ? -9.781 -6.789 7.167 1.00 90.69 94 ASN A CA 1
ATOM 772 C C . ASN A 1 94 ? -9.463 -5.814 6.029 1.00 90.69 94 ASN A C 1
ATOM 774 O O . ASN A 1 94 ? -9.478 -6.224 4.870 1.00 90.69 94 ASN A O 1
ATOM 778 N N . TYR A 1 95 ? -9.047 -4.586 6.352 1.00 92.56 95 TYR A N 1
ATOM 779 C CA . TYR A 1 95 ? -8.568 -3.639 5.347 1.00 92.56 95 TYR A CA 1
ATOM 780 C C . TYR A 1 95 ? -7.327 -4.157 4.610 1.00 92.56 95 TYR A C 1
ATOM 782 O O . TYR A 1 95 ? -7.272 -4.125 3.382 1.00 92.56 95 TYR A O 1
ATOM 790 N N . ILE A 1 96 ? -6.361 -4.722 5.344 1.00 93.38 96 ILE A N 1
ATOM 791 C 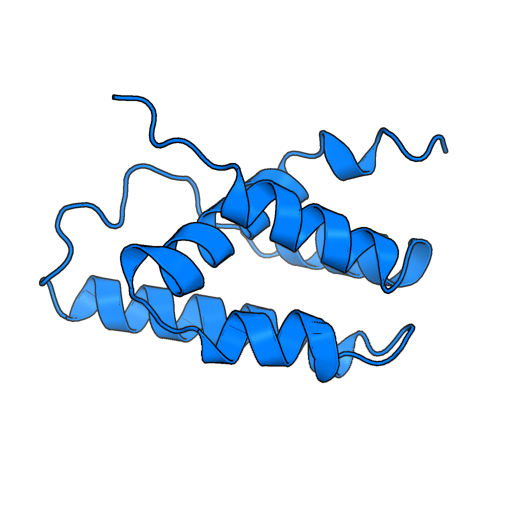CA . ILE A 1 96 ? -5.154 -5.320 4.748 1.00 93.38 96 ILE A CA 1
ATOM 792 C C . ILE A 1 96 ? -5.515 -6.467 3.802 1.00 93.38 96 ILE A C 1
ATOM 794 O O . ILE A 1 96 ? -4.979 -6.544 2.698 1.00 93.38 96 ILE A O 1
ATOM 798 N N . LYS A 1 97 ? -6.435 -7.354 4.203 1.00 92.19 97 LYS A N 1
ATOM 799 C CA . LYS A 1 97 ? -6.899 -8.450 3.337 1.00 92.19 97 LYS A CA 1
ATOM 800 C C . LYS A 1 97 ? -7.495 -7.917 2.036 1.00 92.19 97 LYS A C 1
ATOM 802 O O . LYS A 1 97 ? -7.198 -8.467 0.982 1.00 92.19 97 LYS A O 1
ATOM 807 N N . VAL A 1 98 ? -8.285 -6.846 2.100 1.00 92.56 98 VAL A N 1
ATOM 808 C CA . VAL A 1 98 ? -8.866 -6.204 0.912 1.00 92.56 98 VAL A CA 1
ATOM 809 C C . VAL A 1 98 ? -7.793 -5.573 0.030 1.00 92.56 98 VAL A C 1
ATOM 811 O O . VAL A 1 98 ? -7.821 -5.792 -1.178 1.00 92.56 98 VAL A O 1
ATOM 814 N N . LEU A 1 99 ? -6.826 -4.853 0.606 1.00 93.56 99 LEU A N 1
ATOM 815 C CA . LEU A 1 99 ? -5.701 -4.290 -0.148 1.00 93.56 99 LEU A CA 1
ATOM 816 C C . LEU A 1 99 ? -4.922 -5.378 -0.893 1.00 93.56 99 LEU A C 1
ATOM 818 O O . LEU A 1 99 ? -4.677 -5.245 -2.088 1.00 93.56 99 LEU A O 1
ATOM 822 N N . LEU A 1 100 ? -4.576 -6.470 -0.207 1.00 94.00 100 LEU A N 1
ATOM 823 C CA . LEU A 1 100 ? -3.831 -7.578 -0.804 1.00 94.00 100 LEU A CA 1
ATOM 824 C C . LEU A 1 100 ? -4.657 -8.339 -1.848 1.00 94.00 100 LEU A C 1
ATOM 826 O O . LEU A 1 100 ? -4.117 -8.703 -2.886 1.00 94.00 100 LEU A O 1
ATOM 830 N N . ALA A 1 101 ? -5.955 -8.544 -1.611 1.00 92.44 101 ALA A N 1
ATOM 831 C CA . ALA A 1 101 ? -6.845 -9.187 -2.577 1.00 92.44 101 ALA A CA 1
ATOM 832 C C . ALA A 1 101 ? -7.032 -8.335 -3.843 1.00 92.44 101 ALA A C 1
ATOM 834 O O . ALA A 1 101 ? -7.006 -8.861 -4.955 1.00 92.44 101 ALA A O 1
ATOM 835 N N . ARG A 1 102 ? -7.176 -7.010 -3.698 1.00 92.44 102 ARG A N 1
ATOM 836 C CA . ARG A 1 102 ? -7.206 -6.089 -4.844 1.00 92.44 102 ARG A CA 1
ATOM 837 C C . ARG A 1 102 ? -5.873 -6.077 -5.579 1.00 92.44 102 ARG A C 1
ATOM 839 O O . ARG A 1 102 ? -5.876 -6.160 -6.801 1.00 92.44 102 ARG A O 1
ATOM 846 N N . ALA A 1 103 ? -4.756 -6.040 -4.854 1.00 92.12 103 ALA A N 1
ATOM 847 C CA . ALA A 1 103 ? -3.433 -6.102 -5.460 1.00 92.12 103 ALA A CA 1
ATOM 848 C C . ALA A 1 103 ? -3.247 -7.406 -6.250 1.00 92.12 103 ALA A C 1
ATOM 850 O O . ALA A 1 103 ? -2.771 -7.369 -7.374 1.00 92.12 103 ALA A O 1
ATOM 851 N N . SER A 1 104 ? -3.679 -8.558 -5.729 1.00 90.12 104 SER A N 1
ATOM 852 C CA . SER A 1 104 ? -3.575 -9.836 -6.448 1.00 90.12 104 SER A CA 1
ATOM 853 C C . SER A 1 104 ? -4.531 -9.952 -7.637 1.00 90.12 104 SER A C 1
ATOM 855 O O . SER A 1 104 ? -4.253 -10.676 -8.586 1.00 90.12 104 SER A O 1
ATOM 857 N N . GLY A 1 105 ? -5.686 -9.287 -7.554 1.00 81.88 105 GLY A N 1
ATOM 858 C CA . GLY A 1 105 ? -6.739 -9.308 -8.569 1.00 81.88 105 GLY A CA 1
ATOM 859 C C . GLY A 1 105 ? -6.601 -8.230 -9.644 1.00 81.88 105 GLY A C 1
ATOM 860 O O . GLY A 1 105 ? -7.410 -8.208 -10.572 1.00 81.88 105 GLY A O 1
ATOM 861 N N . TYR A 1 106 ? -5.618 -7.333 -9.525 1.00 71.75 106 TYR A N 1
ATOM 862 C CA . TYR A 1 106 ? -5.363 -6.297 -10.517 1.00 71.75 106 TYR A CA 1
ATOM 863 C C . TYR A 1 106 ? -4.969 -6.951 -11.843 1.00 71.75 106 TYR A C 1
ATOM 865 O O . TYR A 1 106 ? -3.923 -7.589 -11.964 1.00 71.75 106 TYR A O 1
ATOM 873 N N . LYS A 1 107 ? -5.845 -6.806 -12.837 1.00 60.00 107 LYS A N 1
ATOM 874 C CA . LYS A 1 107 ? -5.549 -7.113 -14.231 1.00 60.00 107 LYS A CA 1
ATOM 875 C C . LYS A 1 107 ? -5.101 -5.810 -14.871 1.00 60.00 107 LYS A C 1
ATOM 877 O O . LYS A 1 107 ? -5.863 -4.844 -14.852 1.00 60.00 107 LYS A O 1
ATOM 882 N N . ARG A 1 108 ? -3.881 -5.775 -15.412 1.00 54.41 108 ARG A N 1
ATOM 883 C CA . ARG A 1 108 ? -3.486 -4.698 -16.326 1.00 54.41 108 ARG A CA 1
ATOM 884 C C . ARG A 1 108 ? -4.527 -4.676 -17.446 1.00 54.41 108 ARG A C 1
ATOM 886 O O . ARG A 1 108 ? -4.764 -5.713 -18.059 1.00 54.41 108 ARG A O 1
ATOM 893 N N . SER A 1 109 ? -5.204 -3.547 -17.635 1.00 48.44 109 SER A N 1
ATOM 894 C CA . SER A 1 109 ? -6.017 -3.352 -18.832 1.00 48.44 109 SER A CA 1
ATOM 895 C C . SER A 1 109 ? -5.061 -3.404 -20.022 1.00 48.44 109 SER A C 1
ATOM 897 O O . SER A 1 109 ? -4.157 -2.569 -20.093 1.00 48.44 109 SER A O 1
ATOM 899 N N . GLU A 1 110 ? -5.205 -4.442 -20.845 1.00 37.34 110 GLU A N 1
ATOM 900 C CA . GLU A 1 110 ? -4.528 -4.595 -22.140 1.00 37.34 110 GLU A CA 1
ATOM 901 C C . GLU A 1 110 ? -4.908 -3.467 -23.107 1.00 37.34 110 GLU A C 1
ATOM 903 O O . GLU A 1 110 ? -6.073 -2.999 -23.047 1.00 37.34 110 GLU A O 1
#

pLDDT: mean 85.2, std 13.93, range [37.34, 95.94]

Foldseek 3Di:
DDPVDLLPDPLLLQLLQLVLCCCPVVVVVVLVCCLQPVFDQLPLVSVLVSSVVSVVVLVVVVVVPPCPPSPPGDHRDPVSSVVLSVVCNVPPSVSSVSSPVSSVVDDDDD

Radius of gyration: 13.24 Å; chains: 1; bounding box: 38×23×37 Å

Secondary structure (DSSP, 8-state):
--TTTTTS-HHHHHHHHHHHIIIIIS--HHHHHIIIII--TT-HHHHHHHHHHHHHHHHHHHHT---TTTTSSPPP-HHHHHHHHHHHHHHTHHHHHHHHHHHHH-----

Sequence (110 aa):
MNSIDYINDESTRRLANLLHFIIYDAKITQIFHRLRLGVKENDIGSFSEIIAIALKDYYRLKEDANLKEAASFSLPNEEDIKKAQNFFLQYGRNYIKVLLARASGYKRSE